Protein AF-A0A1R1MH84-F1 (afdb_monomer_lite)

pLDDT: mean 79.72, std 16.8, range [42.5, 97.5]

Radius of gyration: 27.9 Å; chains: 1; bounding box: 66×68×69 Å

Secondary structure (DSSP, 8-state):
-EEEEEEEEEE-TT--EEEPPBSSTTT---EES-HHHHHHHHHTHHHHB---TT-EEEEEEEEEE-TTS-SSTTHHHHHHHHHHT----TTSEEEEEEEPPPTTSHHHHHHHHHHHHHHHHHHHHHHHH-------PPP-PPP----------------

Foldseek 3Di:
DKAKKKFKWWQDPVRAIATWDFPPPPQDGLMDSDPVSNVVCQLLVLVTTDDDFFIKIWIWIDIDDCVPQPPDPCSSVVVVVVSRVCRDCPRIDTDDIDTRHDCPDPVVVVSVVVVVVVVVVVVVVVVVVDDDPPDDPDDDDDDDDDDDDDDPDDDDDDD

Structure (mmCIF, N/CA/C/O backbone):
data_AF-A0A1R1MH84-F1
#
_entry.id   AF-A0A1R1MH84-F1
#
loop_
_atom_site.group_PDB
_atom_site.id
_atom_site.type_symbol
_atom_site.label_atom_id
_atom_site.label_alt_id
_atom_site.label_comp_id
_atom_site.label_asym_id
_atom_site.label_entity_id
_atom_site.label_seq_id
_atom_site.pdbx_PDB_ins_code
_atom_si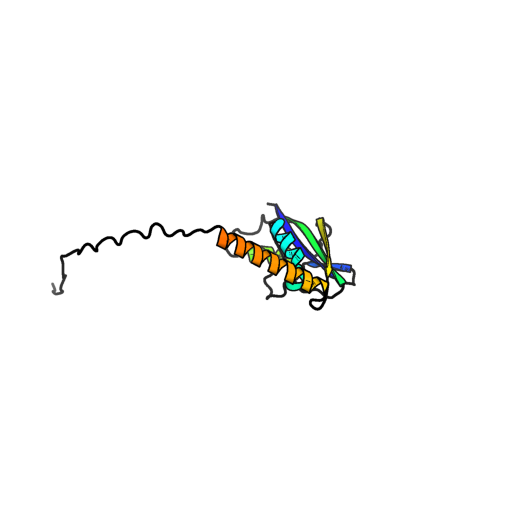te.Cartn_x
_atom_site.Cartn_y
_atom_site.Cartn_z
_atom_site.occupancy
_atom_site.B_iso_or_equiv
_atom_site.auth_seq_id
_atom_site.auth_comp_id
_atom_site.auth_asym_id
_atom_site.auth_atom_id
_atom_site.pdbx_PDB_model_num
ATOM 1 N N . MET A 1 1 ? 10.922 -7.249 -17.841 1.00 89.12 1 MET A N 1
ATOM 2 C CA . MET A 1 1 ? 11.749 -7.094 -16.636 1.00 89.12 1 MET A CA 1
ATOM 3 C C . MET A 1 1 ? 10.784 -6.926 -15.494 1.00 89.12 1 MET A C 1
ATOM 5 O O . MET A 1 1 ? 10.094 -5.916 -15.439 1.00 89.12 1 MET A O 1
ATOM 9 N N . HIS A 1 2 ? 10.726 -7.918 -14.618 1.00 91.94 2 HIS A N 1
ATOM 10 C CA . HIS A 1 2 ? 9.785 -7.921 -13.511 1.00 91.94 2 HIS A CA 1
ATOM 11 C C . HIS A 1 2 ? 10.423 -7.327 -12.260 1.00 91.94 2 HIS A C 1
ATOM 13 O O . HIS A 1 2 ? 11.574 -7.641 -11.951 1.00 91.94 2 HIS A O 1
ATOM 19 N N . ILE A 1 3 ? 9.679 -6.484 -11.549 1.00 93.12 3 ILE A N 1
ATOM 20 C CA . ILE A 1 3 ? 10.116 -5.897 -10.283 1.00 93.12 3 ILE A CA 1
ATOM 21 C C . ILE A 1 3 ? 9.156 -6.267 -9.146 1.00 93.12 3 ILE A C 1
ATOM 23 O O . ILE A 1 3 ? 7.935 -6.152 -9.311 1.00 93.12 3 ILE A O 1
ATOM 27 N N . PRO A 1 4 ? 9.674 -6.688 -7.977 1.00 95.69 4 PRO A N 1
ATOM 28 C CA . PRO A 1 4 ? 8.860 -6.833 -6.780 1.00 95.69 4 PRO A CA 1
ATOM 29 C C . PRO A 1 4 ? 8.192 -5.504 -6.436 1.00 95.69 4 PRO A C 1
ATOM 31 O O . PRO A 1 4 ? 8.853 -4.470 -6.345 1.00 95.69 4 PRO A O 1
ATOM 34 N N . THR A 1 5 ? 6.878 -5.537 -6.255 1.00 95.75 5 THR A N 1
ATOM 35 C CA . THR A 1 5 ? 6.074 -4.352 -5.960 1.00 95.75 5 THR A CA 1
ATOM 36 C C . THR A 1 5 ? 5.183 -4.638 -4.766 1.00 95.75 5 THR A C 1
ATOM 38 O O . THR A 1 5 ? 4.519 -5.671 -4.709 1.00 95.75 5 THR A O 1
ATOM 41 N N . TYR A 1 6 ? 5.162 -3.710 -3.819 1.00 96.19 6 TYR A N 1
ATOM 42 C CA . TYR A 1 6 ? 4.348 -3.775 -2.617 1.00 96.19 6 TYR A CA 1
ATOM 43 C C . TYR A 1 6 ? 3.279 -2.696 -2.679 1.00 96.19 6 TYR A C 1
ATOM 45 O O . TYR A 1 6 ? 3.607 -1.531 -2.907 1.00 96.19 6 TYR A O 1
ATOM 53 N N . VAL A 1 7 ? 2.018 -3.059 -2.464 1.00 95.31 7 VAL A N 1
ATOM 54 C CA . VAL A 1 7 ? 0.895 -2.114 -2.505 1.00 95.31 7 VAL A CA 1
ATOM 55 C C . VAL A 1 7 ? 0.001 -2.288 -1.291 1.00 95.31 7 VAL A C 1
ATOM 57 O O . VAL A 1 7 ? -0.180 -3.404 -0.800 1.00 95.31 7 VAL A O 1
ATOM 60 N N . LEU A 1 8 ? -0.582 -1.189 -0.815 1.00 95.25 8 LEU A N 1
ATOM 61 C CA . LEU A 1 8 ? -1.725 -1.281 0.087 1.00 95.25 8 LEU A CA 1
ATOM 62 C C . LEU A 1 8 ? -3.003 -1.450 -0.730 1.00 95.25 8 LEU A C 1
ATOM 64 O O . LEU A 1 8 ? -3.245 -0.710 -1.684 1.00 95.25 8 LEU A O 1
ATOM 68 N N . ALA A 1 9 ? -3.827 -2.405 -0.326 1.00 95.19 9 ALA A N 1
ATOM 69 C CA . ALA A 1 9 ? -5.152 -2.641 -0.867 1.00 95.19 9 ALA A CA 1
ATOM 70 C C . ALA A 1 9 ? -6.195 -2.557 0.249 1.00 95.19 9 ALA A C 1
ATOM 72 O O . ALA A 1 9 ? -5.887 -2.723 1.429 1.00 95.19 9 ALA A O 1
ATOM 73 N N . ILE A 1 10 ? -7.429 -2.268 -0.140 1.00 94.56 10 ILE A N 1
ATOM 74 C CA . ILE A 1 10 ? -8.585 -2.214 0.743 1.00 94.56 10 ILE A CA 1
ATOM 75 C C . ILE A 1 10 ? -9.621 -3.188 0.216 1.00 94.56 10 ILE A C 1
ATOM 77 O O . ILE A 1 10 ? -9.987 -3.141 -0.962 1.00 94.56 10 ILE A O 1
ATOM 81 N N . LYS A 1 11 ? -10.130 -4.027 1.108 1.00 95.25 11 LYS A N 1
ATOM 82 C CA . LYS A 1 11 ? -11.303 -4.851 0.875 1.00 95.25 11 LYS A CA 1
ATOM 83 C C . LYS A 1 11 ? -12.458 -4.273 1.684 1.00 95.25 11 LYS A C 1
ATOM 85 O O . LYS A 1 11 ? -12.441 -4.277 2.912 1.00 95.25 11 LYS A O 1
ATOM 90 N N . GLY A 1 12 ? -13.429 -3.705 0.973 1.00 91.06 12 GLY A N 1
ATOM 91 C CA . GLY A 1 12 ? -14.616 -3.121 1.599 1.00 91.06 12 GLY A CA 1
ATOM 92 C C . GLY A 1 12 ? -15.616 -4.186 2.056 1.00 91.06 12 GLY A C 1
ATOM 93 O O . GLY A 1 12 ? -15.464 -5.371 1.760 1.00 91.06 12 GLY A O 1
ATOM 94 N N . SER A 1 13 ? -16.705 -3.751 2.691 1.00 85.62 13 SER A N 1
ATOM 95 C CA . SER A 1 13 ? -17.793 -4.631 3.161 1.00 85.62 13 SER A CA 1
ATOM 96 C C . SER A 1 13 ? -18.454 -5.473 2.061 1.00 85.62 13 SER A C 1
ATOM 98 O O . SER A 1 13 ? -18.968 -6.552 2.334 1.00 85.62 13 SER A O 1
ATOM 100 N N . GLN A 1 14 ? -18.404 -5.017 0.807 1.00 86.69 14 GLN A N 1
ATOM 101 C CA . GLN A 1 14 ? -18.886 -5.765 -0.361 1.00 86.69 14 GLN A CA 1
ATOM 102 C C . GLN A 1 14 ? -17.918 -6.875 -0.816 1.00 86.69 14 GLN A C 1
ATOM 104 O O . GLN A 1 14 ? -18.148 -7.507 -1.841 1.00 86.69 14 GLN A O 1
ATOM 109 N N . GLY A 1 15 ? -16.795 -7.076 -0.119 1.00 87.06 15 GLY A N 1
ATOM 110 C CA . GLY A 1 15 ? -15.773 -8.068 -0.458 1.00 87.06 15 GLY A CA 1
ATOM 111 C C . GLY A 1 15 ? -14.885 -7.691 -1.647 1.00 87.06 15 GLY A C 1
ATOM 112 O O . GLY A 1 15 ? -13.913 -8.393 -1.918 1.00 87.06 15 GLY A O 1
ATOM 113 N N . ARG A 1 16 ? -15.175 -6.576 -2.334 1.00 89.50 16 ARG A N 1
ATOM 114 C CA . ARG A 1 16 ? -14.376 -6.086 -3.461 1.00 89.50 16 ARG A CA 1
ATOM 115 C C . ARG A 1 16 ? -13.034 -5.552 -2.970 1.00 89.50 16 ARG A C 1
ATOM 117 O O . ARG A 1 16 ? -12.988 -4.600 -2.187 1.00 89.50 16 ARG A O 1
ATOM 124 N N . LEU A 1 17 ? -11.963 -6.156 -3.474 1.00 92.31 17 LEU A N 1
ATOM 125 C CA . LEU A 1 17 ? -10.589 -5.723 -3.262 1.00 92.31 17 LEU A CA 1
ATOM 126 C C . LEU A 1 17 ? -10.231 -4.639 -4.283 1.00 92.31 17 LEU A C 1
ATOM 128 O O . LEU A 1 17 ? -10.534 -4.768 -5.467 1.00 92.31 17 LEU A O 1
ATOM 132 N N . ARG A 1 18 ? -9.599 -3.561 -3.825 1.00 92.00 18 ARG A N 1
ATOM 133 C CA . ARG A 1 18 ? -9.085 -2.484 -4.680 1.00 92.00 18 ARG A CA 1
ATOM 134 C C . ARG A 1 18 ? -7.781 -1.941 -4.124 1.00 92.00 18 ARG A C 1
ATOM 136 O O . ARG A 1 18 ? -7.560 -1.990 -2.916 1.00 92.00 18 ARG A O 1
ATOM 143 N N . ILE A 1 19 ? -6.939 -1.372 -4.979 1.00 92.94 19 ILE A N 1
ATOM 144 C CA . ILE A 1 19 ? -5.746 -0.657 -4.517 1.00 92.94 19 ILE A CA 1
ATOM 145 C C . ILE A 1 19 ? -6.182 0.567 -3.710 1.00 92.94 19 ILE A C 1
ATOM 147 O O . ILE A 1 19 ? -7.124 1.272 -4.072 1.00 92.94 19 ILE A O 1
ATOM 151 N N . ALA A 1 20 ? -5.515 0.789 -2.582 1.00 92.19 20 ALA A N 1
ATOM 152 C CA . ALA A 1 20 ? -5.801 1.910 -1.712 1.00 92.19 20 ALA A CA 1
ATOM 153 C C . ALA A 1 20 ? -5.406 3.235 -2.377 1.00 92.19 20 ALA A C 1
ATOM 155 O O . ALA A 1 20 ? -4.353 3.352 -3.004 1.00 92.19 20 ALA A O 1
ATOM 156 N N . GLU A 1 21 ? -6.226 4.259 -2.183 1.00 89.81 21 GLU A N 1
ATOM 157 C CA . GLU A 1 21 ? -5.945 5.613 -2.653 1.00 89.81 21 GLU A CA 1
ATOM 158 C C . GLU A 1 21 ? -5.387 6.453 -1.507 1.00 89.81 21 GLU A C 1
ATOM 160 O O . GLU A 1 21 ? -5.897 6.400 -0.385 1.00 89.81 21 GLU A O 1
ATOM 165 N N . GLY A 1 22 ? -4.332 7.223 -1.775 1.00 87.00 22 GLY A N 1
ATOM 166 C CA . GLY A 1 22 ? -3.767 8.147 -0.800 1.00 87.00 22 GLY A CA 1
ATOM 167 C C . GLY A 1 22 ? -4.700 9.317 -0.494 1.00 87.00 22 GLY A C 1
ATOM 168 O O . GLY A 1 22 ? -5.423 9.795 -1.361 1.00 87.00 22 GLY A O 1
ATOM 169 N N . ARG A 1 23 ? -4.649 9.816 0.746 1.00 82.00 23 ARG A N 1
ATOM 170 C CA . ARG A 1 23 ? -5.443 10.974 1.201 1.00 82.00 23 ARG A CA 1
ATOM 171 C C . ARG A 1 23 ? -4.976 12.308 0.636 1.00 82.00 23 ARG A C 1
ATOM 173 O O . ARG A 1 23 ? -5.745 13.261 0.554 1.00 82.00 23 ARG A O 1
ATOM 180 N N . ARG A 1 24 ? -3.688 12.407 0.316 1.00 74.81 24 ARG A N 1
ATOM 181 C CA . ARG A 1 24 ? -3.106 13.575 -0.349 1.00 74.81 24 ARG A CA 1
ATOM 182 C C . ARG A 1 24 ? -3.263 13.353 -1.853 1.00 74.81 24 ARG A C 1
ATOM 184 O O . ARG A 1 24 ? -3.027 12.230 -2.279 1.00 74.81 24 ARG A O 1
ATOM 191 N N . LYS A 1 25 ? -3.709 14.399 -2.577 1.00 61.69 25 LYS A N 1
ATOM 192 C CA . LYS A 1 25 ? -3.975 14.507 -4.038 1.00 61.69 25 LYS A CA 1
ATOM 193 C C . LYS A 1 25 ? -3.542 13.301 -4.879 1.00 61.69 25 LYS A C 1
ATOM 195 O O . LYS A 1 25 ? -2.394 12.914 -4.731 1.00 61.69 25 LYS A O 1
ATOM 200 N N . ASP A 1 26 ? -4.393 12.873 -5.823 1.00 53.75 26 ASP A N 1
ATOM 201 C CA . ASP A 1 26 ? -4.346 11.936 -6.986 1.00 53.75 26 ASP A CA 1
ATOM 202 C C . ASP A 1 26 ? -3.041 11.256 -7.470 1.00 53.75 26 ASP A C 1
ATOM 204 O O . ASP A 1 26 ? -3.047 10.545 -8.476 1.00 53.75 26 ASP A O 1
ATOM 208 N N . VAL A 1 27 ? -1.909 11.413 -6.803 1.00 52.69 27 VAL A N 1
ATOM 209 C CA . VAL A 1 27 ? -0.570 10.974 -7.185 1.00 52.69 27 VAL A CA 1
ATOM 210 C C . VAL A 1 27 ? 0.047 10.073 -6.109 1.00 52.69 27 VAL A C 1
ATOM 212 O O . VAL A 1 27 ? 0.949 9.299 -6.428 1.00 52.69 27 VAL A O 1
ATOM 215 N N . ASP A 1 28 ? -0.454 10.074 -4.872 1.00 69.44 28 ASP A N 1
ATOM 216 C CA . ASP A 1 28 ? 0.091 9.243 -3.793 1.00 69.44 28 ASP A CA 1
ATOM 217 C C . ASP A 1 28 ? -0.609 7.883 -3.723 1.00 69.44 28 ASP A C 1
ATOM 219 O O . ASP A 1 28 ? -1.409 7.598 -2.838 1.00 69.44 28 ASP A O 1
ATOM 223 N N . LEU A 1 29 ? -0.295 7.002 -4.675 1.00 76.44 29 LEU A N 1
ATOM 224 C CA . LEU A 1 29 ? -0.554 5.582 -4.456 1.00 76.44 29 LEU A CA 1
ATOM 225 C C . LEU A 1 29 ? 0.407 5.057 -3.377 1.00 76.44 29 LEU A C 1
ATOM 227 O O . LEU A 1 29 ? 1.612 5.320 -3.475 1.00 76.44 29 LEU A O 1
ATOM 231 N N . PRO A 1 30 ? -0.080 4.295 -2.384 1.00 84.25 30 PRO A N 1
ATOM 232 C CA . PRO A 1 30 ? 0.738 3.685 -1.343 1.00 84.25 30 PRO A CA 1
ATOM 233 C C . PRO A 1 30 ? 1.471 2.456 -1.900 1.00 84.25 30 PRO A C 1
ATOM 235 O O . PRO A 1 30 ? 1.154 1.312 -1.572 1.00 84.25 30 PRO A O 1
ATOM 238 N N . ILE A 1 31 ? 2.432 2.716 -2.785 1.00 89.69 31 ILE A N 1
ATOM 239 C CA . ILE A 1 31 ? 3.250 1.712 -3.462 1.00 89.69 31 ILE A CA 1
ATOM 240 C C . ILE A 1 31 ? 4.698 1.859 -3.007 1.00 89.69 31 ILE A C 1
ATOM 242 O O . ILE A 1 31 ? 5.200 2.971 -2.825 1.00 89.69 31 ILE A O 1
ATOM 246 N N . SER A 1 32 ? 5.387 0.734 -2.866 1.00 91.94 32 SER A N 1
ATOM 247 C CA . SER A 1 32 ? 6.825 0.694 -2.651 1.00 91.94 32 SER A CA 1
ATOM 248 C C . SER A 1 32 ? 7.474 -0.443 -3.431 1.00 91.94 32 SER A C 1
ATOM 250 O O . SER A 1 32 ? 6.834 -1.439 -3.757 1.00 91.94 32 SER A O 1
ATOM 252 N N . PHE A 1 33 ? 8.768 -0.298 -3.688 1.00 93.12 33 PHE A N 1
ATOM 253 C CA . PHE A 1 33 ? 9.640 -1.374 -4.164 1.00 93.12 33 PHE A CA 1
ATOM 254 C C . PHE A 1 33 ? 10.476 -1.979 -3.025 1.00 93.12 33 PHE A C 1
ATOM 256 O O . PHE A 1 33 ? 11.167 -2.972 -3.228 1.00 93.12 33 PHE A O 1
ATOM 263 N N . ASP A 1 34 ? 10.403 -1.391 -1.827 1.00 94.06 34 ASP A N 1
ATOM 264 C CA . ASP A 1 34 ? 11.122 -1.822 -0.633 1.00 94.06 34 ASP A CA 1
ATOM 265 C C . ASP A 1 34 ? 10.150 -2.358 0.425 1.00 94.06 34 ASP A C 1
ATOM 267 O O . ASP A 1 34 ? 9.161 -1.718 0.790 1.00 94.06 34 ASP A O 1
ATOM 271 N N . GLU A 1 35 ? 10.457 -3.539 0.953 1.00 93.81 35 GLU A N 1
ATOM 272 C CA . GLU A 1 35 ? 9.592 -4.225 1.908 1.00 93.81 35 GLU A CA 1
ATOM 273 C C . GLU A 1 35 ? 9.541 -3.512 3.267 1.00 93.81 35 GLU A C 1
ATOM 275 O O . GLU A 1 35 ? 8.486 -3.447 3.903 1.00 93.81 35 GLU A O 1
ATOM 280 N N . LYS A 1 36 ? 10.660 -2.941 3.731 1.00 93.25 36 LYS A N 1
ATOM 281 C CA . LYS A 1 36 ? 10.705 -2.248 5.029 1.00 93.25 36 LYS A CA 1
ATOM 282 C C . LYS A 1 36 ? 9.850 -0.985 4.988 1.00 93.25 36 LYS A C 1
ATOM 284 O O . LYS A 1 36 ? 9.070 -0.738 5.907 1.00 93.25 36 LYS A O 1
ATOM 289 N N . TYR A 1 37 ? 9.940 -0.219 3.905 1.00 91.12 37 TYR A N 1
ATOM 290 C CA . TYR A 1 37 ? 9.100 0.953 3.702 1.00 91.12 37 TYR A CA 1
ATOM 291 C C . TYR A 1 37 ? 7.627 0.582 3.510 1.00 91.12 37 TYR A C 1
ATOM 293 O O . TYR A 1 37 ? 6.757 1.260 4.052 1.00 91.12 37 TYR A O 1
ATOM 301 N N . ALA A 1 38 ? 7.324 -0.514 2.810 1.00 93.81 38 ALA A N 1
ATOM 302 C CA . ALA A 1 38 ? 5.953 -0.999 2.667 1.00 93.81 38 ALA A CA 1
ATOM 303 C C . ALA A 1 38 ? 5.323 -1.385 4.017 1.00 93.81 38 ALA A C 1
ATOM 305 O O . ALA A 1 38 ? 4.175 -1.036 4.290 1.00 93.81 38 ALA A O 1
ATOM 306 N N . ASN A 1 39 ? 6.093 -2.033 4.894 1.00 93.44 39 ASN A N 1
ATOM 307 C CA . ASN A 1 39 ? 5.672 -2.328 6.264 1.00 93.44 39 ASN A CA 1
ATOM 308 C C . ASN A 1 39 ? 5.378 -1.054 7.060 1.00 93.44 39 ASN A C 1
ATOM 310 O O . ASN A 1 39 ? 4.341 -0.967 7.712 1.00 93.44 39 ASN A O 1
ATOM 314 N N . PHE A 1 40 ? 6.242 -0.045 6.948 1.00 90.38 40 PHE A N 1
ATOM 315 C CA . PHE A 1 40 ? 5.991 1.261 7.550 1.00 90.38 40 PHE A CA 1
ATOM 316 C C . PHE A 1 40 ? 4.699 1.896 7.005 1.00 90.38 40 PHE A C 1
ATOM 318 O O . PHE A 1 40 ? 3.866 2.367 7.774 1.00 90.38 40 PHE A O 1
ATOM 325 N N . LEU A 1 41 ? 4.478 1.884 5.685 1.00 90.38 41 LEU A N 1
ATOM 326 C CA . LEU A 1 41 ? 3.233 2.395 5.099 1.00 90.38 41 LEU A CA 1
ATOM 327 C C . LEU A 1 41 ? 2.000 1.656 5.629 1.00 90.38 41 LEU A C 1
ATOM 329 O O . LEU A 1 41 ? 0.985 2.299 5.886 1.00 90.38 41 LEU A O 1
ATOM 333 N N . PHE A 1 42 ? 2.092 0.337 5.808 1.00 93.56 42 PHE A N 1
ATOM 334 C CA . PHE A 1 42 ? 1.019 -0.480 6.368 1.00 93.56 42 PHE A CA 1
ATOM 335 C C . PHE A 1 42 ? 0.723 -0.123 7.829 1.00 93.56 42 PHE A C 1
ATOM 337 O O . PHE A 1 42 ? -0.438 0.016 8.199 1.00 93.56 42 PHE A O 1
ATOM 344 N N . GLU A 1 43 ? 1.744 0.087 8.661 1.00 90.38 43 GLU A N 1
ATOM 345 C CA . GLU A 1 43 ? 1.557 0.492 10.061 1.00 90.38 43 GLU A CA 1
ATOM 346 C C . GLU A 1 43 ? 0.785 1.812 10.180 1.00 90.38 43 GLU A C 1
ATOM 348 O O . GLU A 1 43 ? -0.133 1.908 10.991 1.00 90.38 43 GLU A O 1
ATOM 353 N N . PHE A 1 44 ? 1.088 2.785 9.315 1.00 88.00 44 PHE A N 1
ATOM 354 C CA . PHE A 1 44 ? 0.472 4.120 9.319 1.00 88.00 44 PHE A CA 1
ATOM 355 C C . PHE A 1 44 ? -0.625 4.301 8.266 1.00 88.00 44 PHE A C 1
ATOM 357 O O . PHE A 1 44 ? -0.952 5.439 7.905 1.00 88.00 44 PHE A O 1
ATOM 364 N N . SER A 1 45 ? -1.176 3.205 7.749 1.00 90.75 45 SER A N 1
ATOM 365 C CA . SER A 1 45 ? -2.066 3.221 6.591 1.00 90.75 45 SER A CA 1
ATOM 366 C C . SER A 1 45 ? -3.279 4.125 6.793 1.00 90.75 45 SER A C 1
ATOM 368 O O . SER A 1 45 ? -3.575 4.928 5.918 1.00 90.75 45 SER A O 1
ATOM 370 N N . GLU A 1 46 ? -3.924 4.090 7.961 1.00 88.44 46 GLU A N 1
ATOM 371 C CA . GLU A 1 46 ? -5.159 4.833 8.254 1.00 88.44 46 GLU A CA 1
ATOM 372 C C . GLU A 1 46 ? -4.985 6.353 8.112 1.00 88.44 46 GLU A C 1
ATOM 374 O O . GLU A 1 46 ? -5.916 7.051 7.711 1.00 88.44 46 GLU A O 1
ATOM 379 N N . SER A 1 47 ? -3.775 6.859 8.380 1.00 84.75 47 SER A N 1
ATOM 380 C CA . SER A 1 47 ? -3.424 8.279 8.228 1.00 84.75 47 SER A CA 1
ATOM 381 C C . SER A 1 47 ? -3.066 8.675 6.791 1.00 84.75 47 SER A C 1
ATOM 383 O O . SER A 1 47 ? -3.005 9.862 6.463 1.00 84.75 47 SER A O 1
ATOM 385 N N . ARG A 1 48 ? -2.779 7.691 5.930 1.00 86.25 48 ARG A N 1
ATOM 386 C CA . ARG A 1 48 ? -2.227 7.906 4.586 1.00 86.25 48 ARG A CA 1
ATOM 387 C C . ARG A 1 48 ? -3.186 7.548 3.467 1.00 86.25 48 ARG A C 1
ATOM 389 O O . ARG A 1 48 ? -3.058 8.145 2.403 1.00 86.25 48 ARG A O 1
ATOM 396 N N . ILE A 1 49 ? -4.126 6.634 3.691 1.00 90.38 49 ILE A N 1
ATOM 397 C CA . ILE A 1 49 ? -5.060 6.143 2.671 1.00 90.38 49 ILE A CA 1
ATOM 398 C C . ILE A 1 49 ? -6.516 6.426 3.048 1.00 90.38 49 ILE A C 1
ATOM 400 O O . ILE A 1 49 ? -6.843 6.616 4.222 1.00 90.38 49 ILE A O 1
ATOM 404 N N . PHE A 1 50 ? -7.394 6.468 2.050 1.00 88.50 50 PHE A N 1
ATOM 405 C CA . PHE A 1 50 ? -8.837 6.552 2.253 1.00 88.50 50 PHE A CA 1
ATOM 406 C C . PHE A 1 50 ? -9.419 5.181 2.598 1.00 88.50 50 PHE A C 1
ATOM 408 O O . PHE A 1 50 ? -9.551 4.330 1.724 1.00 88.50 50 PHE A O 1
ATOM 415 N N . CYS A 1 51 ? -9.821 4.989 3.853 1.00 89.19 51 CYS A N 1
ATOM 416 C CA . CYS A 1 51 ? -10.514 3.794 4.336 1.00 89.19 51 CYS A CA 1
ATOM 417 C C . CYS A 1 51 ? -11.662 4.180 5.280 1.00 89.19 51 CYS A C 1
ATOM 419 O O . CYS A 1 51 ? -11.613 5.224 5.937 1.00 89.19 51 CYS A O 1
ATOM 421 N N . LYS A 1 52 ? -12.696 3.342 5.343 1.00 89.38 52 LYS A N 1
ATOM 422 C CA . LYS A 1 52 ? -13.795 3.433 6.311 1.00 89.38 52 LYS A CA 1
ATOM 423 C C . LYS A 1 52 ? -13.514 2.532 7.508 1.00 89.38 52 LYS A C 1
ATOM 425 O O . LYS A 1 52 ? -12.679 1.638 7.441 1.00 89.38 52 LYS A O 1
ATOM 430 N N . GLU A 1 53 ? -14.215 2.771 8.609 1.00 88.31 53 GLU A N 1
ATOM 431 C CA . GLU A 1 53 ? -14.174 1.863 9.755 1.00 88.31 53 GLU A CA 1
ATOM 432 C C . GLU A 1 53 ? -14.579 0.446 9.331 1.00 88.31 53 GLU A C 1
ATOM 434 O O . GLU A 1 53 ? -15.545 0.278 8.586 1.00 88.31 53 GLU A O 1
ATOM 439 N N . ASN A 1 54 ? -13.836 -0.551 9.814 1.00 89.69 54 ASN A N 1
ATOM 440 C CA . ASN A 1 54 ? -13.994 -1.974 9.495 1.00 89.69 54 ASN A CA 1
ATOM 441 C C . ASN A 1 54 ? -13.644 -2.387 8.055 1.00 89.69 54 ASN A C 1
ATOM 443 O O . ASN A 1 54 ? -13.781 -3.566 7.731 1.00 89.69 54 ASN A O 1
ATOM 447 N N . ASP A 1 55 ? -13.153 -1.481 7.204 1.00 93.69 55 ASP A N 1
ATOM 448 C CA . ASP A 1 55 ? -12.522 -1.895 5.948 1.00 93.69 55 ASP A CA 1
ATOM 449 C C . ASP A 1 55 ? -11.291 -2.766 6.249 1.00 93.69 55 ASP A C 1
ATOM 451 O O . ASP A 1 55 ? -10.528 -2.486 7.171 1.00 93.69 55 ASP A O 1
ATOM 455 N N . GLU A 1 56 ? -11.045 -3.811 5.467 1.00 95.81 56 GLU A N 1
ATOM 456 C CA . GLU A 1 56 ? -9.870 -4.663 5.650 1.00 95.81 56 GLU A CA 1
ATOM 457 C C . GLU A 1 56 ? -8.705 -4.107 4.816 1.00 95.81 56 GLU A C 1
ATOM 459 O O . GLU A 1 56 ? -8.739 -4.095 3.584 1.00 95.81 56 GLU A O 1
ATOM 464 N N . ILE A 1 57 ? -7.676 -3.597 5.495 1.00 95.81 57 ILE A N 1
ATOM 465 C CA . ILE A 1 57 ? -6.452 -3.074 4.884 1.00 95.81 57 ILE A CA 1
ATOM 466 C C . ILE A 1 57 ? -5.469 -4.227 4.728 1.00 95.81 57 ILE A C 1
ATOM 468 O O . ILE A 1 57 ? -5.133 -4.906 5.700 1.00 95.81 57 ILE A O 1
ATOM 472 N N . MET A 1 58 ? -4.958 -4.411 3.517 1.00 97.19 58 MET A N 1
ATOM 473 C CA . MET A 1 58 ? -4.054 -5.499 3.159 1.00 97.19 58 MET A CA 1
ATOM 474 C C . MET A 1 58 ? -2.755 -4.938 2.582 1.00 97.19 58 MET A C 1
ATOM 476 O O . MET A 1 58 ? -2.778 -4.030 1.752 1.00 97.19 58 MET A O 1
ATOM 480 N N . LEU A 1 59 ? -1.617 -5.487 2.999 1.00 97.50 59 LEU A N 1
ATOM 481 C CA . LEU A 1 59 ? -0.332 -5.288 2.335 1.00 97.50 59 LEU A CA 1
ATOM 482 C C . LEU A 1 59 ? -0.108 -6.447 1.369 1.00 97.50 59 LEU A C 1
ATOM 484 O O . LEU A 1 59 ? 0.033 -7.593 1.800 1.00 97.50 59 LEU A O 1
ATOM 488 N N . LEU A 1 60 ? -0.057 -6.142 0.078 1.00 97.06 60 LEU A N 1
ATOM 489 C CA . LEU A 1 60 ? 0.114 -7.123 -0.985 1.00 97.06 60 LEU A CA 1
ATOM 490 C C . LEU A 1 60 ? 1.511 -7.022 -1.597 1.00 97.06 60 LEU A C 1
ATOM 492 O O . LEU A 1 60 ? 2.047 -5.925 -1.755 1.00 97.06 60 LEU A O 1
ATOM 496 N N . LYS A 1 61 ? 2.074 -8.165 -1.991 1.00 97.25 61 LYS A N 1
ATOM 497 C CA . LYS A 1 61 ? 3.319 -8.288 -2.753 1.00 97.25 61 LYS A CA 1
ATOM 498 C C . LYS A 1 61 ? 3.036 -8.941 -4.096 1.00 97.25 61 LYS A C 1
ATOM 500 O O . LY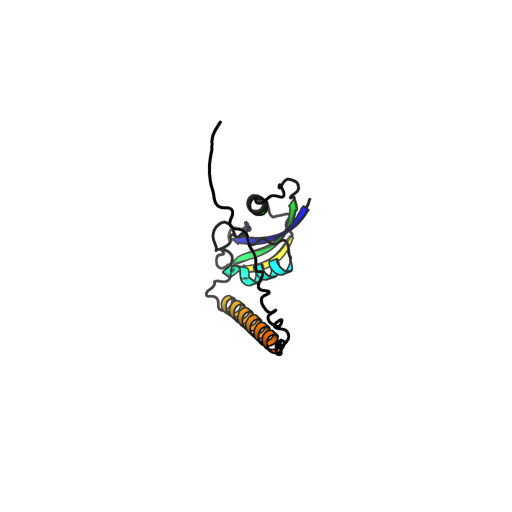S A 1 61 ? 2.559 -10.072 -4.155 1.00 97.25 61 LYS A O 1
ATOM 505 N N . GLY A 1 62 ? 3.385 -8.240 -5.161 1.00 95.12 62 GLY A N 1
ATOM 506 C CA . GLY A 1 62 ? 3.256 -8.700 -6.534 1.00 95.12 62 GLY A CA 1
ATOM 507 C C . GLY A 1 62 ? 4.567 -8.577 -7.294 1.00 95.12 62 GLY A C 1
ATOM 508 O O . GLY A 1 62 ? 5.580 -8.085 -6.787 1.00 95.12 62 GLY A O 1
ATOM 509 N N . SER A 1 63 ? 4.524 -9.026 -8.541 1.00 93.88 63 SER A N 1
ATOM 510 C CA . SER A 1 63 ? 5.602 -8.886 -9.510 1.00 93.88 63 SER A CA 1
ATOM 511 C C . SER A 1 63 ? 5.059 -8.100 -10.694 1.00 93.88 63 SER A C 1
ATOM 513 O O . SER A 1 63 ? 4.087 -8.526 -11.311 1.00 93.88 63 SER A O 1
ATOM 515 N N . PHE A 1 64 ? 5.638 -6.935 -10.978 1.00 92.00 64 PHE A N 1
ATOM 516 C CA . PHE A 1 64 ? 5.130 -6.038 -12.014 1.00 92.00 64 PHE A CA 1
ATOM 517 C C . PHE A 1 64 ? 6.082 -6.009 -13.204 1.00 92.00 64 PHE A C 1
ATOM 519 O O . PHE A 1 64 ? 7.277 -5.759 -13.014 1.00 92.00 64 PHE A O 1
ATOM 526 N N . ASP A 1 65 ? 5.582 -6.254 -14.418 1.00 91.44 65 ASP A N 1
ATOM 527 C CA . ASP A 1 65 ? 6.406 -6.100 -15.616 1.00 91.44 65 ASP A CA 1
ATOM 528 C C . ASP A 1 65 ? 6.524 -4.626 -16.006 1.00 91.44 65 ASP A C 1
ATOM 530 O O . ASP A 1 65 ? 5.536 -3.905 -16.154 1.00 91.44 65 ASP A O 1
ATOM 534 N N . ILE A 1 66 ? 7.764 -4.181 -16.175 1.00 91.19 66 ILE A N 1
ATOM 535 C CA . ILE A 1 66 ? 8.097 -2.823 -16.599 1.00 91.19 66 ILE A CA 1
ATOM 536 C C . ILE A 1 66 ? 8.920 -2.802 -17.892 1.00 91.19 66 ILE A C 1
ATOM 538 O O . ILE A 1 66 ? 9.524 -1.777 -18.207 1.00 91.19 66 ILE A O 1
ATOM 542 N N . SER A 1 67 ? 8.969 -3.917 -18.639 1.00 91.12 67 SER A N 1
ATOM 543 C CA . SER A 1 67 ? 9.695 -4.027 -19.922 1.00 91.12 67 SER A CA 1
ATOM 544 C C . SER A 1 67 ? 9.367 -2.902 -20.900 1.00 91.12 67 SER A C 1
ATOM 546 O O . SER A 1 67 ? 10.236 -2.397 -21.603 1.00 91.12 67 SER A O 1
ATOM 548 N N . ASP A 1 68 ? 8.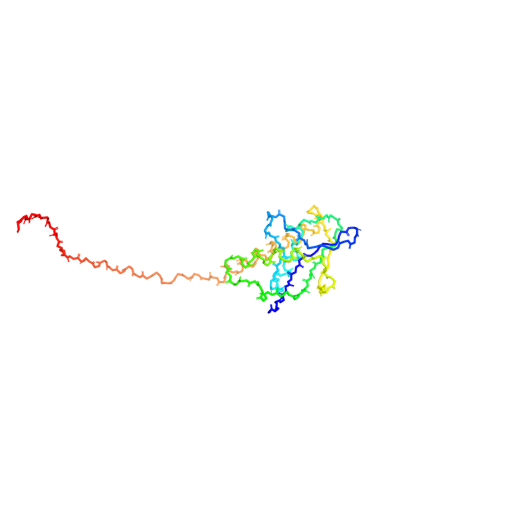098 -2.528 -20.945 1.00 88.12 68 ASP A N 1
ATOM 549 C CA . ASP A 1 68 ? 7.484 -1.613 -21.897 1.00 88.12 68 ASP A CA 1
ATOM 550 C C . ASP A 1 68 ? 7.299 -0.197 -21.318 1.00 88.12 68 ASP A C 1
ATOM 552 O O . ASP A 1 68 ? 6.698 0.670 -21.957 1.00 88.12 68 ASP A O 1
ATOM 556 N N . ILE A 1 69 ? 7.821 0.081 -20.115 1.00 88.25 69 ILE A N 1
ATOM 557 C CA . ILE A 1 69 ? 7.896 1.445 -19.580 1.00 88.25 69 ILE A CA 1
ATOM 558 C C . ILE A 1 69 ? 9.238 2.054 -19.978 1.00 88.25 69 ILE A C 1
ATOM 560 O O . ILE A 1 69 ? 10.305 1.631 -19.529 1.00 88.25 69 ILE A O 1
ATOM 564 N N . LYS A 1 70 ? 9.190 3.111 -20.795 1.00 87.75 70 LYS A N 1
ATOM 565 C CA . LYS A 1 70 ? 10.387 3.882 -21.145 1.00 87.75 70 LYS A CA 1
ATOM 566 C C . LYS A 1 70 ? 11.031 4.448 -19.873 1.00 87.75 70 LYS A C 1
ATOM 568 O O . LYS A 1 70 ? 10.364 5.090 -19.063 1.00 87.75 70 LYS A O 1
ATOM 573 N N . ARG A 1 71 ? 12.344 4.257 -19.727 1.00 85.38 71 ARG A N 1
ATOM 574 C CA . ARG A 1 71 ? 13.158 4.798 -18.623 1.00 85.38 71 ARG A CA 1
ATOM 575 C C . ARG A 1 71 ? 13.396 6.299 -18.812 1.00 85.38 71 ARG A C 1
ATOM 577 O O . ARG A 1 71 ? 14.489 6.725 -19.163 1.00 85.38 71 ARG A O 1
ATOM 584 N N . ASN A 1 72 ? 12.348 7.098 -18.656 1.00 90.12 72 ASN A N 1
ATOM 585 C CA . ASN A 1 72 ? 12.397 8.553 -18.777 1.00 90.12 72 ASN A CA 1
ATOM 586 C C . ASN A 1 72 ? 11.739 9.230 -17.562 1.00 90.12 72 ASN A C 1
ATOM 588 O O . ASN A 1 72 ? 11.304 8.566 -16.621 1.00 90.12 72 ASN A O 1
ATOM 592 N N . HIS A 1 73 ? 11.632 10.560 -17.596 1.00 85.69 73 HIS A N 1
ATOM 593 C CA . HIS A 1 73 ? 11.039 11.362 -16.520 1.00 85.69 73 HIS A CA 1
ATOM 594 C C . HIS A 1 73 ? 9.572 11.007 -16.191 1.00 85.69 73 HIS A C 1
ATOM 596 O O . HIS A 1 73 ? 9.095 11.370 -15.123 1.00 85.69 73 HIS A O 1
ATOM 602 N N . ARG A 1 74 ? 8.861 10.270 -17.060 1.00 87.00 74 ARG A N 1
ATOM 603 C CA . ARG A 1 74 ? 7.460 9.844 -16.863 1.00 87.00 74 ARG A CA 1
ATOM 604 C C . ARG A 1 74 ? 7.313 8.405 -16.373 1.00 87.00 74 ARG A C 1
ATOM 606 O O . ARG A 1 74 ? 6.195 7.885 -16.330 1.00 87.00 74 ARG A O 1
ATOM 613 N N . PHE A 1 75 ? 8.419 7.745 -16.027 1.00 88.25 75 PHE A N 1
ATOM 614 C CA . PHE A 1 75 ? 8.405 6.358 -15.565 1.00 88.25 75 PHE A CA 1
ATOM 615 C C . PHE A 1 75 ? 7.441 6.170 -14.386 1.00 88.25 75 PHE A C 1
ATOM 617 O O . PHE A 1 75 ? 6.553 5.323 -14.445 1.00 88.25 75 PHE A O 1
ATOM 624 N N . VAL A 1 76 ? 7.566 7.005 -13.347 1.00 87.06 76 VAL A N 1
ATOM 625 C CA . VAL A 1 76 ? 6.778 6.889 -12.108 1.00 87.06 76 VAL A CA 1
ATOM 626 C C . VAL A 1 76 ? 5.283 7.071 -12.369 1.00 87.06 76 VAL A C 1
ATOM 628 O O . VAL A 1 76 ? 4.472 6.307 -11.854 1.00 87.06 76 VAL A O 1
ATOM 631 N N . GLU A 1 77 ? 4.908 8.055 -13.183 1.00 87.19 77 GLU A N 1
ATOM 632 C CA . GLU A 1 77 ? 3.508 8.318 -13.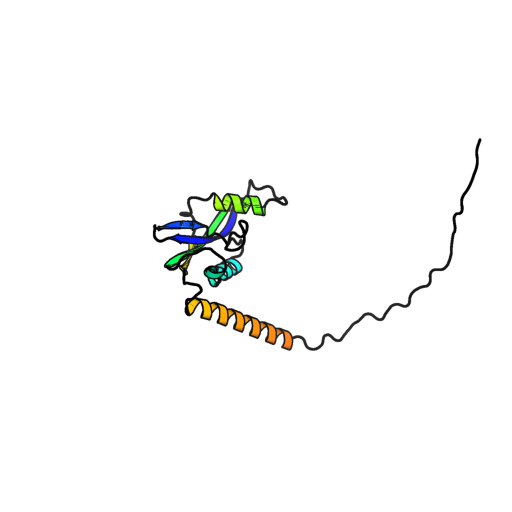537 1.00 87.19 77 GLU A CA 1
ATOM 633 C C . GLU A 1 77 ? 2.903 7.163 -14.338 1.00 87.19 77 GLU A C 1
ATOM 635 O O . GLU A 1 77 ? 1.808 6.694 -14.031 1.00 87.19 77 GLU A O 1
ATOM 640 N N . THR A 1 78 ? 3.644 6.665 -15.331 1.00 90.00 78 THR A N 1
ATOM 641 C CA . THR A 1 78 ? 3.219 5.536 -16.170 1.00 90.00 78 THR A CA 1
ATOM 642 C C . THR A 1 78 ? 3.055 4.271 -15.337 1.00 90.00 78 THR A C 1
ATOM 644 O O . THR A 1 78 ? 2.055 3.572 -15.470 1.00 90.00 78 THR A O 1
ATOM 647 N N . PHE A 1 79 ? 4.006 4.008 -14.442 1.00 90.38 79 PHE A N 1
ATOM 648 C CA . PHE A 1 79 ? 3.954 2.882 -13.524 1.00 90.38 79 PHE A CA 1
ATOM 649 C C . PHE A 1 79 ? 2.734 2.967 -12.598 1.00 90.38 79 PHE A C 1
ATOM 651 O O . PHE A 1 79 ? 1.941 2.033 -12.543 1.00 90.38 79 PHE A O 1
ATOM 658 N N . LYS A 1 80 ? 2.528 4.111 -11.930 1.00 88.25 80 LYS A N 1
ATOM 659 C CA . LYS A 1 80 ? 1.371 4.332 -11.047 1.00 88.25 80 LYS A CA 1
ATOM 660 C C . LYS A 1 80 ? 0.046 4.147 -11.784 1.00 88.25 80 LYS A C 1
ATOM 662 O O . LYS A 1 80 ? -0.856 3.513 -11.246 1.00 88.25 80 LYS A O 1
ATOM 667 N N . ARG A 1 81 ? -0.068 4.677 -13.007 1.00 88.25 81 ARG A N 1
ATOM 668 C CA . ARG A 1 81 ? -1.262 4.505 -13.843 1.00 88.25 81 ARG A CA 1
ATOM 669 C C . ARG A 1 81 ? -1.537 3.027 -14.114 1.00 88.25 81 ARG A C 1
ATOM 671 O O . ARG A 1 81 ? -2.634 2.572 -13.828 1.00 88.25 81 ARG A O 1
ATOM 678 N N . ARG A 1 82 ? -0.538 2.268 -14.562 1.00 89.75 82 ARG A N 1
ATOM 679 C CA . ARG A 1 82 ? -0.728 0.839 -14.841 1.00 89.75 82 ARG A CA 1
ATOM 680 C C . ARG A 1 82 ? -1.057 0.019 -13.610 1.00 89.75 82 ARG A C 1
ATOM 682 O O . ARG A 1 82 ? -1.858 -0.897 -13.692 1.00 89.75 82 ARG A O 1
ATOM 689 N N . VAL A 1 83 ? -0.462 0.348 -12.466 1.00 89.62 83 VAL A N 1
ATOM 690 C CA . VAL A 1 83 ? -0.819 -0.315 -11.210 1.00 89.62 83 VAL A CA 1
ATOM 691 C C . VAL A 1 83 ? -2.299 -0.081 -10.883 1.00 89.62 83 VAL A C 1
ATOM 693 O O . VAL A 1 83 ? -2.963 -1.021 -10.474 1.00 89.62 83 VAL A O 1
ATOM 696 N N . ARG A 1 84 ? -2.853 1.119 -11.122 1.00 87.56 84 ARG A N 1
ATOM 697 C CA . ARG A 1 84 ? -4.300 1.382 -10.943 1.00 87.56 84 ARG A CA 1
ATOM 698 C C . ARG A 1 84 ? -5.192 0.605 -11.903 1.00 87.56 84 ARG A C 1
ATOM 700 O O . ARG A 1 84 ? -6.318 0.296 -11.541 1.00 87.56 84 ARG A O 1
ATOM 707 N N . GLU A 1 85 ? -4.703 0.338 -13.108 1.00 88.44 85 GLU A N 1
ATOM 708 C CA . GLU A 1 85 ? -5.415 -0.428 -14.137 1.00 88.44 85 GLU A CA 1
ATOM 709 C C . GLU A 1 85 ? -5.446 -1.937 -13.824 1.00 88.44 85 GLU A C 1
ATOM 711 O O . GLU A 1 85 ? -6.132 -2.689 -14.509 1.00 88.44 85 GLU A O 1
ATOM 716 N N . VAL A 1 86 ? -4.742 -2.398 -12.780 1.00 88.94 86 VAL A N 1
ATOM 717 C CA . VAL A 1 86 ? -4.853 -3.779 -12.298 1.00 88.94 86 VAL A CA 1
ATOM 718 C C . VAL A 1 86 ? -6.204 -3.971 -11.611 1.00 88.94 86 VAL A C 1
ATOM 720 O O . VAL A 1 86 ? -6.386 -3.620 -10.445 1.00 88.94 86 VAL A O 1
ATOM 723 N N . GLU A 1 87 ? -7.152 -4.549 -12.344 1.00 82.38 87 GLU A N 1
ATOM 724 C CA . GLU A 1 87 ? -8.475 -4.900 -11.818 1.00 82.38 87 GLU A CA 1
ATOM 725 C C . GLU A 1 87 ? -8.447 -6.176 -10.968 1.00 82.38 87 GLU A C 1
ATOM 727 O O . GLU A 1 87 ? -9.197 -6.289 -9.997 1.00 82.38 87 GLU A O 1
ATOM 732 N N . ASP A 1 88 ? -7.560 -7.114 -11.314 1.00 87.12 88 ASP A N 1
ATOM 733 C CA . ASP A 1 88 ? -7.436 -8.406 -10.650 1.00 87.12 88 ASP A CA 1
ATOM 734 C C . ASP A 1 88 ? -6.138 -8.509 -9.836 1.00 87.12 88 ASP A C 1
ATOM 736 O O . ASP A 1 88 ? -5.023 -8.498 -10.363 1.00 87.12 88 ASP A O 1
ATOM 740 N N . LEU A 1 89 ? -6.301 -8.628 -8.519 1.00 89.38 89 LEU A N 1
ATOM 741 C CA . LEU A 1 89 ? -5.218 -8.782 -7.550 1.00 89.38 89 LEU A CA 1
ATOM 742 C C . LEU A 1 89 ? -5.099 -10.225 -7.025 1.00 89.38 89 LEU A C 1
ATOM 744 O O . LEU A 1 89 ? -4.351 -10.459 -6.080 1.00 89.38 89 LEU A O 1
ATOM 748 N N . THR A 1 90 ? -5.802 -11.203 -7.608 1.00 85.62 90 THR A N 1
ATOM 749 C CA . THR A 1 90 ? -5.790 -12.609 -7.150 1.00 85.62 90 THR A CA 1
ATOM 750 C C . THR A 1 90 ? -4.403 -13.254 -7.186 1.00 85.62 90 THR A C 1
ATOM 752 O O . THR A 1 90 ? -4.090 -14.075 -6.328 1.00 85.62 90 THR A O 1
ATOM 755 N N . GLY A 1 91 ? -3.539 -12.851 -8.123 1.00 88.25 91 GLY A N 1
ATOM 756 C CA . GLY A 1 91 ? -2.149 -13.317 -8.214 1.00 88.25 91 GLY A CA 1
ATOM 757 C C . GLY A 1 91 ? -1.175 -12.661 -7.227 1.00 88.25 91 GLY A C 1
ATOM 758 O O . GLY A 1 91 ? 0.022 -12.947 -7.271 1.00 88.25 91 GLY A O 1
ATOM 759 N N . TRP A 1 92 ? -1.643 -11.749 -6.370 1.00 94.94 92 TRP A N 1
ATOM 760 C CA . TRP A 1 92 ? -0.796 -11.044 -5.411 1.00 94.94 92 TRP A CA 1
ATOM 761 C C . TRP A 1 92 ? -0.763 -11.763 -4.064 1.00 94.94 92 TRP A C 1
ATOM 763 O O . TRP A 1 92 ? -1.784 -12.179 -3.524 1.00 94.94 92 TRP A O 1
ATOM 773 N N . ASN A 1 93 ? 0.425 -11.837 -3.470 1.00 96.94 93 ASN A N 1
ATOM 774 C CA . ASN A 1 93 ? 0.617 -12.469 -2.173 1.00 96.94 93 ASN A CA 1
ATOM 775 C C . ASN A 1 93 ? 0.239 -11.506 -1.047 1.00 96.94 93 ASN A C 1
ATOM 777 O O . ASN A 1 93 ? 0.815 -10.423 -0.927 1.00 96.94 93 ASN A O 1
ATOM 781 N N . VAL A 1 94 ? -0.687 -11.918 -0.185 1.00 97.25 94 VAL A N 1
ATOM 782 C CA . VAL A 1 94 ? -1.036 -11.168 1.026 1.00 97.25 94 VAL A CA 1
ATOM 783 C C . VAL A 1 94 ? 0.069 -11.353 2.061 1.00 97.25 94 VAL A C 1
ATOM 785 O O . VAL A 1 94 ? 0.340 -12.471 2.487 1.00 97.25 94 VAL A O 1
ATOM 788 N N . LEU A 1 95 ? 0.706 -10.260 2.474 1.00 97.31 95 LEU A N 1
ATOM 789 C CA . LEU A 1 95 ? 1.742 -10.286 3.508 1.00 97.31 95 LEU A CA 1
ATOM 790 C C . LEU A 1 95 ? 1.184 -9.979 4.895 1.00 97.31 95 LEU A C 1
ATOM 792 O O . LEU A 1 95 ? 1.586 -10.597 5.878 1.00 97.31 95 LEU A O 1
ATOM 796 N N . LYS A 1 96 ? 0.302 -8.980 4.987 1.00 97.44 96 LYS A N 1
ATOM 797 C CA . LYS A 1 96 ? -0.294 -8.515 6.244 1.00 97.44 96 LYS A CA 1
ATOM 798 C C . LYS A 1 96 ? -1.711 -8.029 6.014 1.00 97.44 96 LYS A C 1
ATOM 800 O O . LYS A 1 96 ? -2.015 -7.499 4.947 1.00 97.44 96 LYS A O 1
ATOM 805 N N . THR A 1 97 ? -2.519 -8.125 7.060 1.00 96.81 97 THR A N 1
ATOM 806 C CA . THR A 1 97 ? -3.913 -7.694 7.054 1.00 96.81 97 THR A CA 1
ATOM 807 C C . THR A 1 97 ? -4.271 -7.062 8.391 1.00 96.81 97 THR A C 1
ATOM 809 O O . THR A 1 97 ? -3.812 -7.528 9.434 1.00 96.81 97 THR A O 1
ATOM 812 N N . LYS A 1 98 ? -5.056 -5.983 8.373 1.00 94.50 98 LYS A N 1
ATOM 813 C CA . LYS A 1 98 ? -5.633 -5.376 9.577 1.00 94.50 98 LYS A CA 1
ATOM 814 C C . LYS A 1 98 ? -6.975 -4.723 9.270 1.00 94.50 98 LYS A C 1
ATOM 816 O O . LYS A 1 98 ? -7.188 -4.239 8.162 1.00 94.50 98 LYS A O 1
ATOM 821 N N . ALA A 1 99 ? -7.853 -4.659 10.263 1.00 93.50 99 ALA A N 1
ATOM 822 C CA . ALA A 1 99 ? -9.070 -3.867 10.160 1.00 93.50 99 ALA A CA 1
ATOM 823 C C . ALA A 1 99 ? -8.740 -2.374 10.299 1.00 93.50 99 ALA A C 1
ATOM 825 O O . ALA A 1 99 ? -7.995 -1.967 11.193 1.00 93.50 99 ALA A O 1
ATOM 826 N N . ALA A 1 100 ? -9.304 -1.562 9.414 1.00 91.19 100 ALA A N 1
ATOM 827 C CA . ALA A 1 100 ? -9.241 -0.118 9.472 1.00 91.19 100 ALA A CA 1
ATOM 828 C C . ALA A 1 100 ? -9.969 0.363 10.724 1.00 91.19 100 ALA A C 1
ATOM 830 O O . ALA A 1 100 ? -11.162 0.117 10.923 1.00 91.19 100 ALA A O 1
ATOM 831 N N . THR A 1 101 ? -9.235 1.082 11.561 1.00 87.19 101 THR A N 1
ATOM 832 C CA . THR A 1 101 ? -9.793 1.750 12.731 1.00 87.19 101 THR A CA 1
ATOM 833 C C . THR A 1 101 ? -10.086 3.207 12.394 1.00 87.19 101 THR A C 1
ATOM 835 O O . THR A 1 101 ? -9.459 3.804 11.516 1.00 87.19 101 THR A O 1
ATOM 838 N N . THR A 1 102 ? -11.053 3.812 13.080 1.00 75.56 102 THR A N 1
ATOM 839 C CA . THR A 1 102 ? -11.278 5.255 12.938 1.00 75.56 102 THR A CA 1
ATOM 840 C C . THR A 1 102 ? -10.074 6.033 13.467 1.00 75.56 102 THR A C 1
ATOM 842 O O . THR A 1 102 ? -9.441 5.632 14.444 1.00 75.56 102 THR A O 1
ATOM 845 N N . GLU A 1 103 ? -9.785 7.201 12.884 1.00 66.19 103 GLU A N 1
ATOM 846 C CA . GLU A 1 103 ? -8.764 8.125 13.420 1.00 66.19 103 GLU A CA 1
ATOM 847 C C . GLU A 1 103 ? -9.078 8.567 14.859 1.00 66.19 103 GLU A C 1
ATOM 849 O O . GLU A 1 103 ? -8.187 8.912 15.633 1.00 66.19 103 GLU A O 1
ATOM 854 N N . LYS A 1 104 ? -10.363 8.534 15.234 1.00 66.44 104 LYS A N 1
ATOM 855 C CA . LYS A 1 104 ? -10.835 8.805 16.596 1.00 66.44 104 LYS A CA 1
ATOM 856 C C . LYS A 1 104 ? -10.641 7.618 17.542 1.00 66.44 104 LYS A C 1
ATOM 858 O O . LYS A 1 104 ? -10.788 7.797 18.753 1.00 66.44 104 LYS A O 1
ATOM 863 N N . SER A 1 105 ? -10.319 6.431 17.026 1.00 73.12 105 SER A N 1
ATOM 864 C CA . SER A 1 105 ? -10.105 5.253 17.857 1.00 73.12 105 SER A CA 1
ATOM 865 C C . SER A 1 105 ? -8.930 5.475 18.808 1.00 73.12 105 SER A C 1
ATOM 867 O O . SER A 1 105 ? -7.927 6.124 18.490 1.00 73.12 105 SER A O 1
ATOM 869 N N . LEU A 1 106 ? -9.065 4.939 20.020 1.00 73.62 106 LEU A N 1
ATOM 870 C CA . LEU A 1 106 ? -8.002 4.970 21.019 1.00 73.62 106 LEU A CA 1
ATOM 871 C C . LEU A 1 106 ? -6.727 4.296 20.480 1.00 73.62 106 LEU A C 1
ATOM 873 O O . LEU A 1 106 ? -5.640 4.842 20.639 1.00 73.62 106 LEU A O 1
ATOM 877 N N . VAL A 1 107 ? -6.891 3.172 19.774 1.00 73.31 107 VAL A N 1
ATOM 878 C CA . VAL A 1 107 ? -5.807 2.345 19.223 1.00 73.31 107 VAL A CA 1
ATOM 879 C C . VAL A 1 107 ? -4.983 3.109 18.185 1.00 73.31 107 VAL A C 1
ATOM 881 O O . VAL A 1 107 ? -3.759 3.159 18.284 1.00 73.31 107 VAL A O 1
ATOM 884 N N . CYS A 1 108 ? -5.633 3.776 17.224 1.00 70.06 108 CYS A N 1
ATOM 885 C CA . CYS A 1 108 ? -4.929 4.566 16.212 1.00 70.06 108 CYS A CA 1
ATOM 886 C C . CYS A 1 108 ? -4.112 5.702 16.854 1.00 70.06 108 CYS A C 1
ATOM 888 O O . CYS A 1 108 ? -2.934 5.891 16.540 1.00 70.06 108 CYS A O 1
ATOM 890 N N . ARG A 1 109 ? -4.701 6.419 17.823 1.00 75.81 109 ARG A N 1
ATOM 891 C CA . ARG A 1 109 ? -4.006 7.493 18.554 1.00 75.81 109 ARG A CA 1
ATOM 892 C C . ARG A 1 109 ? -2.828 6.975 19.378 1.00 75.81 109 ARG A C 1
ATOM 894 O O . ARG A 1 109 ? -1.787 7.628 19.394 1.00 75.81 109 ARG A O 1
ATOM 901 N N . GLN A 1 110 ? -2.968 5.811 20.014 1.00 81.75 110 GLN A N 1
ATOM 902 C CA . GLN A 1 110 ? -1.881 5.153 20.745 1.00 81.75 110 GLN A CA 1
ATOM 903 C C . GLN A 1 110 ? -0.719 4.796 19.813 1.00 81.75 110 GLN A C 1
ATOM 905 O O . GLN A 1 110 ? 0.408 5.194 20.090 1.00 81.75 110 GLN A O 1
ATOM 910 N N . HIS A 1 111 ? -0.980 4.161 18.666 1.00 77.62 111 HIS A N 1
ATOM 911 C CA . HIS A 1 111 ? 0.068 3.824 17.693 1.00 77.62 111 HIS A CA 1
ATOM 912 C C . HIS A 1 111 ? 0.823 5.056 17.178 1.00 77.62 111 HIS A C 1
ATOM 914 O O . HIS A 1 111 ? 2.055 5.057 17.106 1.00 77.62 111 HIS A O 1
ATOM 920 N N . ILE A 1 112 ? 0.100 6.129 16.841 1.00 77.94 112 ILE A N 1
ATOM 921 C CA . ILE A 1 112 ? 0.717 7.383 16.387 1.00 77.94 112 ILE A CA 1
ATOM 922 C C . ILE A 1 112 ? 1.567 7.999 17.506 1.00 77.94 112 ILE A C 1
ATOM 924 O O . ILE A 1 112 ? 2.699 8.421 17.255 1.00 77.94 112 ILE A O 1
ATOM 928 N N . SER A 1 113 ? 1.040 8.030 18.733 1.00 82.69 113 SER A N 1
ATOM 929 C CA . SER A 1 113 ? 1.738 8.565 19.904 1.00 82.69 113 SER A CA 1
ATOM 930 C C . SER A 1 113 ? 3.017 7.782 20.207 1.00 82.69 113 SER A C 1
ATOM 932 O O . SER A 1 113 ? 4.089 8.379 20.300 1.00 82.69 113 SER A O 1
ATOM 934 N N . GLU A 1 114 ? 2.950 6.451 20.263 1.00 85.69 114 GLU A N 1
ATOM 935 C CA . GLU A 1 114 ? 4.118 5.597 20.487 1.00 85.69 114 GLU A CA 1
ATOM 936 C C . GLU A 1 114 ? 5.193 5.804 19.424 1.00 85.69 114 GLU A C 1
ATOM 938 O O . GLU A 1 114 ? 6.375 5.945 19.745 1.00 85.69 114 GLU A O 1
ATOM 943 N N . HIS A 1 115 ? 4.801 5.854 18.151 1.00 81.81 115 HIS A N 1
ATOM 944 C CA . HIS A 1 115 ? 5.741 6.097 17.067 1.00 81.81 115 HIS A CA 1
ATOM 945 C C . HIS A 1 115 ? 6.427 7.465 17.202 1.00 81.81 115 HIS A C 1
ATOM 947 O O . HIS A 1 115 ? 7.643 7.570 17.008 1.00 81.81 115 HIS A O 1
ATOM 953 N N . PHE A 1 116 ? 5.677 8.507 17.575 1.00 83.19 116 PHE A N 1
ATOM 954 C CA . PHE A 1 116 ? 6.241 9.831 17.827 1.00 83.19 116 PHE A CA 1
ATOM 955 C C . PHE A 1 116 ? 7.250 9.806 18.987 1.00 83.19 116 PHE A C 1
ATOM 957 O O . PHE A 1 116 ? 8.376 10.279 18.825 1.00 83.19 116 PHE A O 1
ATOM 964 N N . MET A 1 117 ? 6.903 9.165 20.108 1.00 85.06 117 MET A N 1
ATOM 965 C CA . MET A 1 117 ? 7.784 9.031 21.277 1.00 85.06 117 MET A CA 1
ATOM 966 C C . MET A 1 117 ? 9.067 8.252 20.961 1.00 85.06 117 MET A C 1
ATOM 968 O O . MET A 1 117 ? 10.158 8.639 21.393 1.00 85.06 117 MET A O 1
ATOM 972 N N . ARG A 1 118 ? 8.971 7.184 20.155 1.00 83.06 118 ARG A N 1
ATOM 973 C CA . ARG A 1 118 ? 10.138 6.419 19.682 1.00 83.06 118 ARG A CA 1
ATOM 974 C C . ARG A 1 118 ? 11.061 7.289 18.828 1.00 83.06 118 ARG A C 1
ATOM 976 O O . ARG A 1 118 ? 12.273 7.277 19.047 1.00 83.06 118 ARG A O 1
ATOM 983 N N . LYS A 1 119 ? 10.511 8.081 17.898 1.00 82.12 119 LYS A N 1
ATOM 984 C CA . LYS A 1 119 ? 11.309 9.006 17.074 1.00 82.12 119 LYS A CA 1
ATOM 985 C C . LYS A 1 119 ? 11.960 10.112 17.895 1.00 82.12 119 LYS A C 1
ATOM 987 O O . LYS A 1 119 ? 13.137 10.392 17.683 1.00 82.12 119 LYS A O 1
ATOM 992 N N . GLN A 1 120 ? 11.236 10.699 18.845 1.00 85.38 120 GLN A N 1
ATOM 993 C CA . GLN A 1 120 ? 11.782 11.717 19.741 1.00 85.38 120 GLN A CA 1
ATOM 994 C C . GLN A 1 120 ? 12.947 11.156 20.566 1.00 85.38 120 GLN A C 1
ATOM 996 O O . GLN A 1 120 ? 14.012 11.766 20.629 1.00 85.38 120 GLN A O 1
ATOM 1001 N N . SER A 1 121 ? 12.778 9.955 21.124 1.00 84.12 121 SER A N 1
ATOM 1002 C CA . SER A 1 121 ? 13.821 9.270 21.894 1.00 84.12 121 SER A CA 1
ATOM 1003 C C . SER A 1 121 ? 15.050 8.939 21.040 1.00 84.12 121 SER A C 1
ATOM 1005 O O . SER A 1 121 ? 16.181 9.121 21.487 1.00 84.12 121 SER A O 1
ATOM 1007 N N . ALA A 1 122 ? 14.857 8.480 19.799 1.00 82.06 122 ALA A N 1
ATOM 1008 C CA . ALA A 1 122 ? 15.953 8.229 18.863 1.00 82.06 122 ALA A CA 1
ATOM 1009 C C . ALA A 1 122 ? 16.716 9.518 18.516 1.00 82.06 122 ALA A C 1
ATOM 1011 O O . ALA A 1 122 ? 17.945 9.526 18.526 1.00 82.06 122 ALA A O 1
ATOM 1012 N N . PHE A 1 123 ? 15.998 10.618 18.279 1.00 80.94 123 PHE A N 1
ATOM 1013 C CA . PHE A 1 123 ? 16.597 11.920 17.996 1.00 80.94 123 PHE A CA 1
ATOM 1014 C C . PHE A 1 123 ? 17.414 12.450 19.182 1.00 80.94 123 PHE A C 1
ATOM 1016 O O . PHE A 1 123 ? 18.552 12.874 19.007 1.00 80.94 123 PHE A O 1
ATOM 1023 N N . GLN A 1 124 ? 16.889 12.338 20.405 1.00 81.25 124 GLN A N 1
ATOM 1024 C CA . GLN A 1 124 ? 17.616 12.711 21.623 1.00 81.25 124 GLN A CA 1
ATOM 1025 C C . GLN A 1 124 ? 18.882 11.869 21.838 1.00 81.25 124 GLN A C 1
ATOM 1027 O O . GLN A 1 124 ? 19.900 12.395 22.281 1.00 81.25 124 GLN A O 1
ATOM 1032 N N . ARG A 1 125 ? 18.852 10.568 21.512 1.00 78.25 125 ARG A N 1
ATOM 1033 C CA . ARG A 1 125 ? 20.053 9.715 21.559 1.00 78.25 125 ARG A CA 1
ATOM 1034 C C . ARG A 1 125 ? 21.097 10.154 20.537 1.00 78.25 125 ARG A C 1
ATOM 1036 O O . ARG A 1 125 ? 22.269 10.204 20.881 1.00 78.25 125 ARG A O 1
ATOM 1043 N N . LEU A 1 126 ? 20.682 10.514 19.323 1.00 75.56 126 LEU A N 1
ATOM 1044 C CA . LEU A 1 126 ? 21.591 11.016 18.288 1.00 75.56 126 LEU A CA 1
ATOM 1045 C C . LEU A 1 126 ? 22.244 12.343 18.697 1.00 75.56 126 LEU A C 1
ATOM 1047 O O . LEU A 1 126 ? 23.452 12.478 18.551 1.00 75.56 126 LEU A O 1
ATOM 1051 N N . GLN A 1 127 ? 21.489 13.270 19.298 1.00 71.88 127 GLN A N 1
ATOM 1052 C CA . GLN A 1 127 ? 22.043 14.531 19.813 1.00 71.88 127 GLN A CA 1
ATOM 1053 C C . GLN A 1 127 ? 23.067 14.333 20.939 1.00 71.88 127 GLN A C 1
ATOM 1055 O O . GLN A 1 127 ? 23.973 15.145 21.084 1.00 71.88 127 GLN A O 1
ATOM 1060 N N . ARG A 1 128 ? 22.954 13.252 21.721 1.00 66.88 128 ARG A N 1
ATOM 1061 C CA . ARG A 1 128 ? 23.942 12.894 22.754 1.00 66.88 128 ARG A CA 1
ATOM 1062 C C . ARG A 1 128 ? 25.200 12.221 22.192 1.00 66.88 128 ARG A C 1
ATOM 1064 O O . ARG A 1 128 ? 26.198 12.162 22.897 1.00 66.88 128 ARG A O 1
ATOM 1071 N N . ILE A 1 129 ? 25.144 11.691 20.967 1.00 62.28 129 ILE A N 1
ATOM 1072 C CA . ILE A 1 129 ? 26.252 10.969 20.311 1.00 62.28 129 ILE A CA 1
ATOM 1073 C C . ILE A 1 129 ? 27.078 11.894 19.401 1.00 62.28 129 ILE A C 1
ATOM 1075 O O . ILE A 1 129 ? 28.160 11.510 18.973 1.00 62.28 129 ILE A O 1
ATOM 1079 N N . THR A 1 130 ? 26.635 13.126 19.150 1.00 52.50 130 THR A N 1
ATOM 1080 C CA . THR A 1 130 ? 27.493 14.204 18.637 1.00 52.50 130 THR A CA 1
ATOM 1081 C C . THR A 1 130 ? 28.085 14.997 19.805 1.00 52.50 130 THR A C 1
ATOM 1083 O O . THR A 1 130 ? 27.484 15.996 20.202 1.00 52.50 130 THR A O 1
ATOM 1086 N N . PRO A 1 131 ? 29.233 14.593 20.388 1.00 50.59 131 PRO A N 1
ATOM 1087 C CA . PRO A 1 131 ? 30.079 15.558 21.066 1.00 50.59 131 PRO A CA 1
ATOM 1088 C C . PRO A 1 131 ? 30.597 16.539 20.008 1.00 50.59 131 PRO A C 1
ATOM 1090 O O . PRO A 1 131 ? 30.777 16.165 18.846 1.00 50.59 131 PRO A O 1
ATOM 1093 N N . ASP A 1 132 ? 30.777 17.790 20.417 1.00 54.12 132 ASP A N 1
ATOM 1094 C CA . ASP A 1 132 ? 31.322 18.894 19.632 1.00 54.12 132 ASP A CA 1
ATOM 1095 C C . ASP A 1 132 ? 32.275 18.447 18.518 1.00 54.12 132 ASP A C 1
ATOM 1097 O O . ASP A 1 132 ? 33.450 18.172 18.745 1.00 54.12 132 ASP A O 1
ATOM 1101 N N . THR A 1 133 ? 31.801 18.470 17.272 1.00 52.66 133 THR A N 1
ATOM 1102 C CA . THR A 1 133 ? 32.703 18.652 16.130 1.00 52.66 133 THR A CA 1
ATOM 1103 C C . THR A 1 133 ? 32.995 20.150 16.013 1.00 52.66 133 THR A C 1
ATOM 1105 O O . THR A 1 133 ? 32.672 20.796 15.020 1.00 52.66 133 THR A O 1
ATOM 1108 N N . GLN A 1 134 ? 33.563 20.730 17.075 1.00 48.41 134 GLN A N 1
ATOM 1109 C CA . GLN A 1 134 ? 34.325 21.969 16.984 1.00 48.41 134 GLN A CA 1
ATOM 1110 C C . GLN A 1 134 ? 35.741 21.608 16.538 1.00 48.41 134 GLN A C 1
ATOM 1112 O O . GLN A 1 134 ? 36.677 21.682 17.321 1.00 48.41 134 GLN A O 1
ATOM 1117 N N . GLU A 1 135 ? 35.928 21.204 15.286 1.00 53.44 135 GLU A N 1
ATOM 1118 C CA . GLU A 1 135 ? 37.272 21.226 14.716 1.00 53.44 135 GLU A CA 1
ATOM 1119 C C . GLU A 1 135 ? 37.212 21.324 13.191 1.00 53.44 135 GLU A C 1
ATOM 1121 O O . GLU A 1 135 ? 36.478 20.598 12.525 1.00 53.44 135 GLU A O 1
ATOM 1126 N N . TYR A 1 136 ? 38.006 22.263 12.669 1.00 51.62 136 TYR A N 1
ATOM 1127 C CA . TYR A 1 136 ? 38.251 22.576 11.256 1.00 51.62 136 TYR A CA 1
ATOM 1128 C C . TYR A 1 136 ? 37.218 23.448 10.523 1.00 51.62 136 TYR A C 1
ATOM 1130 O O . TYR A 1 136 ? 36.705 23.104 9.461 1.00 51.62 136 TYR A O 1
ATOM 1138 N N . LEU A 1 137 ? 37.055 24.692 10.993 1.00 47.81 137 LEU A N 1
ATOM 1139 C CA . LEU A 1 137 ? 36.905 25.807 10.049 1.00 47.81 137 LEU A CA 1
ATOM 1140 C C . LEU A 1 137 ? 38.250 25.995 9.318 1.00 47.81 137 LEU A C 1
ATOM 1142 O O . LEU A 1 137 ? 39.257 26.256 9.987 1.00 47.81 137 LEU A O 1
ATOM 1146 N N . PRO A 1 138 ? 38.322 25.887 7.978 1.00 44.38 138 PRO A N 1
ATOM 1147 C CA . PRO A 1 138 ? 39.538 26.231 7.257 1.00 44.38 138 PRO A CA 1
ATOM 1148 C C . PRO A 1 138 ? 39.844 27.715 7.487 1.00 44.38 138 PRO A C 1
ATOM 1150 O O . PRO A 1 138 ? 39.005 28.589 7.253 1.00 44.38 138 PRO A O 1
ATOM 1153 N N . LYS A 1 139 ? 41.056 27.993 7.988 1.00 49.34 139 LYS A N 1
ATOM 1154 C CA . LYS A 1 139 ? 41.604 29.346 8.129 1.00 49.34 139 LYS A CA 1
ATOM 1155 C C . LYS A 1 139 ? 41.390 30.091 6.813 1.00 49.34 139 LYS A C 1
ATOM 1157 O O . LYS A 1 139 ? 41.789 29.604 5.757 1.00 49.34 139 LYS A O 1
ATOM 1162 N N . ARG A 1 140 ? 40.750 31.262 6.897 1.00 47.81 140 ARG A N 1
ATOM 1163 C CA . ARG A 1 140 ? 40.587 32.199 5.780 1.00 47.81 140 ARG A CA 1
ATOM 1164 C C . ARG A 1 140 ? 41.933 32.360 5.076 1.00 47.81 140 ARG A C 1
ATOM 1166 O O . ARG A 1 140 ? 42.885 32.860 5.671 1.00 47.81 140 ARG A O 1
ATOM 1173 N N . VAL A 1 141 ? 41.993 31.916 3.827 1.00 49.72 141 VAL A N 1
ATOM 1174 C CA . VAL A 1 141 ? 43.117 32.192 2.935 1.00 49.72 141 VAL A CA 1
ATOM 1175 C C . VAL A 1 141 ? 43.117 33.706 2.684 1.00 49.72 141 VAL A C 1
ATOM 1177 O O . VAL A 1 141 ? 42.055 34.251 2.368 1.00 49.72 141 VAL A O 1
ATOM 1180 N N . PRO A 1 142 ? 44.241 34.418 2.878 1.00 48.69 142 PRO A N 1
ATOM 1181 C CA . PRO A 1 142 ? 44.310 35.843 2.583 1.00 48.69 142 PRO A CA 1
ATOM 1182 C C . PRO A 1 142 ? 44.074 36.077 1.088 1.00 48.69 142 PRO A C 1
ATOM 1184 O O . PRO A 1 142 ? 44.574 35.340 0.239 1.00 48.69 142 PRO A O 1
ATOM 1187 N N . ALA A 1 143 ? 43.275 37.099 0.785 1.00 46.91 143 ALA A N 1
ATOM 1188 C CA . ALA A 1 143 ? 42.982 37.524 -0.573 1.00 46.91 143 ALA A CA 1
ATOM 1189 C C . ALA A 1 143 ? 44.283 37.926 -1.283 1.00 46.91 143 ALA A C 1
ATOM 1191 O O . ALA A 1 143 ? 44.956 38.870 -0.869 1.00 46.91 143 ALA A O 1
ATOM 1192 N N . TYR A 1 144 ? 44.631 37.212 -2.352 1.00 46.19 144 TYR A N 1
ATOM 1193 C CA . TYR A 1 144 ? 45.632 37.678 -3.301 1.00 46.19 144 TYR A CA 1
ATOM 1194 C C . TYR A 1 144 ? 45.022 38.819 -4.115 1.00 46.19 144 TYR A C 1
ATOM 1196 O O . TYR A 1 144 ? 44.105 38.615 -4.911 1.00 46.19 144 TYR A O 1
ATOM 1204 N N . SER A 1 145 ? 45.538 40.025 -3.898 1.00 50.72 145 SER A N 1
ATOM 1205 C CA . SER A 1 145 ? 45.328 41.176 -4.767 1.00 50.72 145 SER A CA 1
ATOM 1206 C C . SER A 1 145 ? 45.996 40.901 -6.115 1.00 50.72 145 SER A C 1
ATOM 1208 O O . SER A 1 145 ? 47.219 40.966 -6.224 1.00 50.72 145 SER A O 1
ATOM 1210 N N . ILE A 1 146 ? 45.208 40.584 -7.142 1.00 49.50 146 ILE A N 1
ATOM 1211 C CA . ILE A 1 146 ? 45.679 40.626 -8.529 1.00 49.50 146 ILE A CA 1
ATOM 1212 C C . ILE A 1 146 ? 45.528 42.071 -9.003 1.00 49.50 146 ILE A C 1
ATOM 1214 O O . ILE A 1 146 ? 44.418 42.583 -9.138 1.00 49.50 146 ILE A O 1
ATOM 1218 N N . GLY A 1 147 ? 46.667 42.735 -9.188 1.00 45.22 147 GLY A N 1
ATOM 1219 C CA . GLY A 1 147 ? 46.773 43.986 -9.929 1.00 45.22 147 GLY A CA 1
ATOM 1220 C C . GLY A 1 147 ? 46.993 43.751 -11.429 1.00 45.22 147 GLY A C 1
ATOM 1221 O O . GLY A 1 147 ? 47.370 42.654 -11.834 1.00 45.22 147 GLY A O 1
ATOM 1222 N N . ALA A 1 148 ? 46.831 44.846 -12.184 1.00 42.50 148 ALA A N 1
ATOM 1223 C CA . ALA A 1 148 ? 46.995 45.038 -13.637 1.00 42.50 148 ALA A CA 1
ATOM 1224 C C . ALA A 1 148 ? 45.866 44.426 -14.490 1.00 42.50 148 ALA A C 1
ATOM 1226 O O . ALA A 1 148 ? 45.657 43.222 -14.493 1.00 42.50 148 ALA A O 1
ATOM 1227 N N . GLY A 1 149 ? 45.016 45.240 -15.127 1.00 43.81 149 GLY A N 1
ATOM 1228 C CA . GLY A 1 149 ? 45.306 45.956 -16.385 1.00 43.81 149 GLY A CA 1
ATOM 1229 C C . GLY A 1 149 ? 44.709 45.109 -17.523 1.00 43.81 149 GLY A C 1
ATOM 1230 O O . GLY A 1 149 ? 44.958 43.915 -17.571 1.00 43.81 149 GLY A O 1
ATOM 1231 N N . VAL A 1 150 ? 43.824 45.580 -18.397 1.00 52.06 150 VAL A N 1
ATOM 1232 C CA . VAL A 1 150 ? 44.025 46.631 -19.398 1.00 52.06 150 VAL A CA 1
ATOM 1233 C C . VAL A 1 150 ? 42.643 47.139 -19.839 1.00 52.06 150 VAL A C 1
ATOM 1235 O O . VAL A 1 150 ? 41.794 46.344 -20.243 1.00 52.06 150 VAL A O 1
ATOM 1238 N N . ASP A 1 151 ? 42.446 48.456 -19.787 1.00 48.38 151 ASP A N 1
ATOM 1239 C CA . ASP A 1 151 ? 41.369 49.160 -20.484 1.00 48.38 151 ASP A CA 1
ATOM 1240 C C . ASP A 1 151 ? 41.627 49.112 -21.997 1.00 48.38 151 ASP A C 1
ATOM 1242 O O . ASP A 1 151 ? 42.613 49.656 -22.496 1.00 48.38 151 ASP A O 1
ATOM 1246 N N . GLY A 1 152 ? 40.739 48.442 -22.729 1.00 47.88 152 GLY A N 1
ATOM 1247 C CA . GLY A 1 152 ? 40.656 48.510 -24.185 1.00 47.88 152 GLY A CA 1
ATOM 1248 C C . GLY A 1 152 ? 39.597 49.528 -24.582 1.00 47.88 152 GLY A C 1
ATOM 1249 O O . GLY A 1 152 ? 38.439 49.164 -24.788 1.00 47.88 152 GLY A O 1
ATOM 1250 N N . ASP A 1 153 ? 39.997 50.796 -24.645 1.00 52.72 153 ASP A N 1
ATOM 1251 C CA . ASP A 1 153 ? 39.166 51.889 -25.138 1.00 52.72 153 ASP A CA 1
ATOM 1252 C C . ASP A 1 153 ? 39.045 51.860 -26.674 1.00 52.72 153 ASP A C 1
ATOM 1254 O O . ASP A 1 153 ? 39.883 51.339 -27.413 1.00 52.72 153 ASP A O 1
ATOM 1258 N N . ARG A 1 154 ? 37.925 52.408 -27.127 1.00 52.50 154 ARG A N 1
ATOM 1259 C CA . ARG A 1 154 ? 37.393 52.461 -28.487 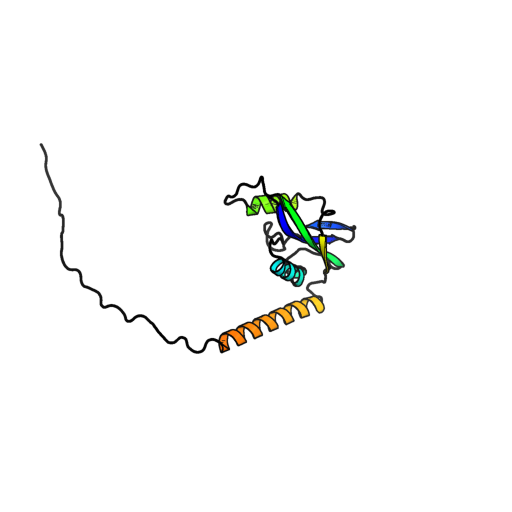1.00 52.50 154 ARG A CA 1
ATOM 1260 C C . ARG A 1 154 ? 38.313 53.212 -29.467 1.00 52.50 154 ARG A C 1
ATOM 1262 O O . ARG A 1 154 ? 38.998 54.160 -29.100 1.00 52.50 154 ARG A O 1
ATOM 1269 N N . THR A 1 155 ? 38.127 52.953 -30.767 1.00 47.25 155 THR A N 1
ATOM 1270 C CA . THR A 1 155 ? 37.428 53.824 -31.759 1.00 47.25 155 THR A CA 1
ATOM 1271 C C . THR A 1 155 ? 38.130 53.914 -33.136 1.00 47.25 155 THR A C 1
ATOM 1273 O O . THR A 1 155 ? 39.323 54.176 -33.184 1.00 47.25 155 THR A O 1
ATOM 1276 N N . ARG A 1 156 ? 37.309 53.904 -34.217 1.00 48.00 156 ARG A N 1
ATOM 1277 C CA . ARG A 1 156 ? 37.513 54.501 -35.578 1.00 48.00 156 ARG A CA 1
ATOM 1278 C C . ARG A 1 156 ? 38.582 53.839 -36.476 1.00 48.00 156 ARG A C 1
ATOM 1280 O O . ARG A 1 156 ? 39.525 53.272 -35.967 1.00 48.00 156 ARG A O 1
ATOM 1287 N N . GLN A 1 157 ? 38.552 53.842 -37.812 1.00 48.03 157 GLN A N 1
ATOM 1288 C CA . GLN A 1 157 ? 37.790 54.471 -38.912 1.00 48.03 157 GLN A CA 1
ATOM 1289 C C . GLN A 1 157 ? 38.161 53.650 -40.182 1.00 48.03 157 GLN A C 1
ATOM 1291 O O . GLN A 1 157 ? 39.276 53.152 -40.251 1.00 48.03 157 GLN A O 1
ATOM 1296 N N . SER A 1 158 ? 37.222 53.291 -41.0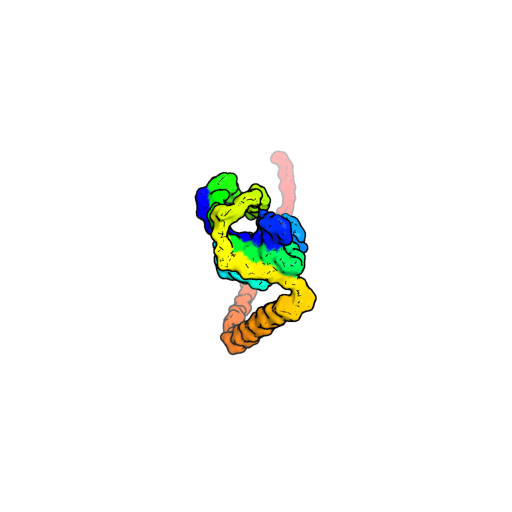62 1.00 51.59 158 SER A N 1
ATOM 1297 C CA . SER A 1 158 ? 37.022 53.864 -42.414 1.00 51.59 158 SER A CA 1
ATOM 1298 C C . SER A 1 158 ? 38.148 53.664 -43.452 1.00 51.59 158 SER A C 1
ATOM 1300 O O . SER A 1 158 ? 39.266 54.121 -43.239 1.00 51.59 158 SER A O 1
ATOM 1302 N N . PHE A 1 159 ? 37.699 53.163 -44.618 1.00 51.50 159 PHE A N 1
ATOM 1303 C CA . PHE A 1 159 ? 38.320 52.989 -45.947 1.00 51.50 159 PHE A CA 1
ATOM 1304 C C . PHE A 1 159 ? 39.100 51.699 -46.206 1.00 51.50 159 PHE A C 1
ATOM 1306 O O . PHE A 1 159 ? 40.174 51.494 -45.607 1.00 51.50 159 PHE A O 1
#

Sequence (159 aa):
MHIPTYVLAIKGSQGRLRIAEGRRKDVDLPISFDEKYANFLFEFSESRIFCKENDEIMLLKGSFDISDIKRNHRFVETFKRRVREVEDLTGWNVLKTKAATTEKSLVCRQHISEHFMRKQSAFQRLQRITPDTQEYLPKRVPAYSIGAGVDGDRTRQSF